Protein AF-A0A9R0XBB7-F1 (afdb_monomer)

Radius of gyration: 18.55 Å; Cα contacts (8 Å, |Δi|>4): 217; chains: 1; bounding box: 58×41×48 Å

Structure (mmCIF, N/CA/C/O backbone):
data_AF-A0A9R0XBB7-F1
#
_entry.id   AF-A0A9R0XBB7-F1
#
loop_
_atom_site.group_PDB
_atom_site.id
_atom_site.type_symbol
_atom_site.label_atom_id
_atom_site.label_alt_id
_atom_site.label_comp_id
_atom_site.label_asym_id
_atom_site.label_entity_id
_atom_site.label_seq_id
_atom_site.pdbx_PDB_ins_code
_atom_site.Cartn_x
_atom_site.Cartn_y
_atom_site.Cartn_z
_atom_site.occupancy
_atom_site.B_iso_or_equiv
_atom_site.auth_seq_id
_atom_site.auth_comp_id
_atom_site.auth_asym_id
_atom_site.auth_atom_id
_atom_site.pdbx_PDB_model_num
ATOM 1 N N . MET A 1 1 ? -37.832 -25.589 7.135 1.00 36.25 1 MET A N 1
ATOM 2 C CA . MET A 1 1 ? -37.153 -25.115 8.359 1.00 36.25 1 MET A CA 1
ATOM 3 C C . MET A 1 1 ? -36.245 -23.957 7.992 1.00 36.25 1 MET A C 1
ATOM 5 O O . MET A 1 1 ? -35.164 -24.185 7.470 1.00 36.25 1 MET A O 1
ATOM 9 N N . ALA A 1 2 ? -36.730 -22.729 8.175 1.00 33.34 2 ALA A N 1
ATOM 10 C CA . ALA A 1 2 ? -35.969 -21.520 7.895 1.00 33.34 2 ALA A CA 1
ATOM 11 C C . ALA A 1 2 ? -34.871 -21.347 8.952 1.00 33.34 2 ALA A C 1
ATOM 13 O O . ALA A 1 2 ? -35.165 -21.190 10.136 1.00 33.34 2 ALA A O 1
ATOM 14 N N . THR A 1 3 ? -33.614 -21.400 8.527 1.00 36.06 3 THR A N 1
ATOM 15 C CA . THR A 1 3 ? -32.476 -21.019 9.359 1.00 36.06 3 THR A CA 1
ATOM 16 C C . THR A 1 3 ? -32.452 -19.499 9.437 1.00 36.06 3 THR A C 1
ATOM 18 O O . THR A 1 3 ? -32.222 -18.810 8.445 1.00 36.06 3 THR A O 1
ATOM 21 N N . VAL A 1 4 ? -32.742 -18.975 10.624 1.00 38.34 4 VAL A N 1
ATOM 22 C CA . VAL A 1 4 ? -32.572 -17.562 10.954 1.00 38.34 4 VAL A CA 1
ATOM 23 C C . VAL A 1 4 ? -31.084 -17.245 10.834 1.00 38.34 4 VAL A C 1
ATOM 25 O O . VAL A 1 4 ? -30.270 -17.795 11.575 1.00 38.34 4 VAL A O 1
ATOM 28 N N . ALA A 1 5 ? -30.725 -16.385 9.881 1.00 37.91 5 ALA A N 1
ATOM 29 C CA . ALA A 1 5 ? -29.394 -15.808 9.824 1.00 37.91 5 ALA A CA 1
ATOM 30 C C . ALA A 1 5 ? -29.175 -15.025 11.122 1.00 37.91 5 ALA A C 1
ATOM 32 O O . ALA A 1 5 ? -29.872 -14.045 11.394 1.00 37.91 5 ALA A O 1
ATOM 33 N N . ALA A 1 6 ? -28.235 -15.493 11.941 1.00 39.34 6 ALA A N 1
ATOM 34 C CA . ALA A 1 6 ? -27.752 -14.741 13.081 1.00 39.34 6 ALA A CA 1
ATOM 35 C C . ALA A 1 6 ? -27.312 -13.360 12.583 1.00 39.34 6 ALA A C 1
ATOM 37 O O . ALA A 1 6 ? -26.570 -13.262 11.603 1.00 39.34 6 ALA A O 1
ATOM 38 N N . ALA A 1 7 ? -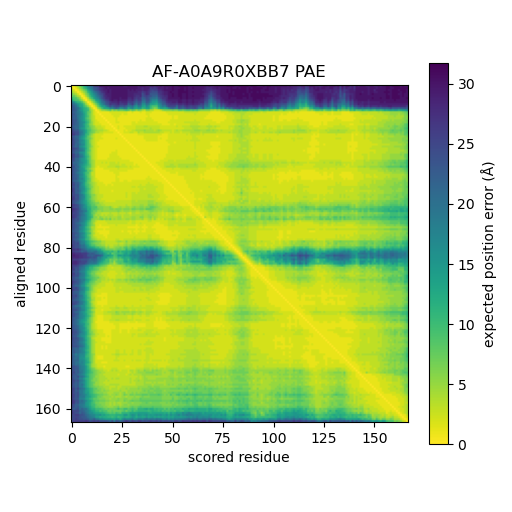27.797 -12.304 13.235 1.00 40.84 7 ALA A N 1
ATOM 39 C CA . ALA A 1 7 ? -27.331 -10.947 13.013 1.00 40.84 7 ALA A CA 1
ATOM 40 C C . ALA A 1 7 ? -25.813 -10.923 13.237 1.00 40.84 7 ALA A C 1
ATOM 42 O O . ALA A 1 7 ? -25.344 -10.923 14.376 1.00 40.84 7 ALA A O 1
ATOM 43 N N . GLY A 1 8 ? -25.050 -10.982 12.143 1.00 36.78 8 GLY A N 1
A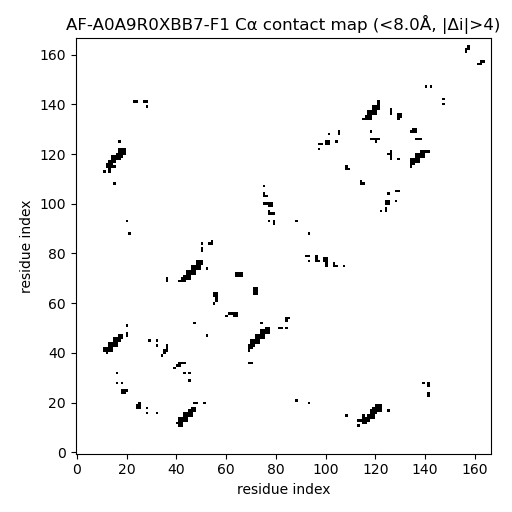TOM 44 C CA . GLY A 1 8 ? -23.604 -10.886 12.188 1.00 36.78 8 GLY A CA 1
ATOM 45 C C . GLY A 1 8 ? -23.253 -9.571 12.861 1.00 36.78 8 GLY A C 1
ATOM 46 O O . GLY A 1 8 ? -23.709 -8.506 12.437 1.00 36.78 8 GLY A O 1
ATOM 47 N N . SER A 1 9 ? -22.457 -9.640 13.925 1.00 44.50 9 SER A N 1
ATOM 48 C CA . SER A 1 9 ? -21.675 -8.492 14.362 1.00 44.50 9 SER A CA 1
ATOM 49 C C . SER A 1 9 ? -21.076 -7.845 13.113 1.00 44.50 9 SER A C 1
ATOM 51 O O . SER A 1 9 ? -20.648 -8.556 12.207 1.00 44.50 9 SER A O 1
ATOM 53 N N . VAL A 1 10 ? -21.104 -6.513 13.002 1.00 51.75 10 VAL A N 1
ATOM 54 C CA . VAL A 1 10 ? -20.451 -5.825 11.881 1.00 51.75 10 VAL A CA 1
ATOM 55 C C . VAL A 1 10 ? -18.984 -6.252 11.903 1.00 51.75 10 VAL A C 1
ATOM 57 O O . VAL A 1 10 ? -18.200 -5.722 12.695 1.00 51.75 10 VAL A O 1
ATOM 60 N N . GLU A 1 11 ? -18.620 -7.251 11.096 1.00 58.62 11 GLU A N 1
ATOM 61 C CA . GLU A 1 11 ? -17.237 -7.651 10.906 1.00 58.62 11 GLU A CA 1
ATOM 62 C C . GLU A 1 11 ? -16.522 -6.384 10.466 1.00 58.62 11 GLU A C 1
ATOM 64 O O . GLU A 1 11 ? -16.857 -5.769 9.448 1.00 58.62 11 GLU A O 1
ATOM 69 N N . LYS A 1 12 ? -15.615 -5.904 11.318 1.00 66.81 12 LYS A N 1
ATOM 70 C CA . LYS A 1 12 ? -14.937 -4.630 11.108 1.00 66.81 12 LYS A CA 1
ATOM 71 C C . LYS A 1 12 ? -14.061 -4.769 9.868 1.00 66.81 12 LYS A C 1
ATOM 73 O O . LYS A 1 12 ? -12.924 -5.215 9.975 1.00 66.81 12 LYS A O 1
ATOM 78 N N . ARG A 1 13 ? -14.605 -4.365 8.715 1.00 92.06 13 ARG A N 1
ATOM 79 C CA . ARG A 1 13 ? -13.931 -4.300 7.413 1.00 92.06 13 ARG A CA 1
ATOM 80 C C . ARG A 1 13 ? -12.563 -3.662 7.604 1.00 92.06 13 ARG A C 1
ATOM 82 O O . ARG A 1 13 ? -12.482 -2.522 8.057 1.00 92.06 13 ARG A O 1
ATOM 89 N N . HIS A 1 14 ? -11.503 -4.397 7.312 1.00 97.44 14 HIS A N 1
ATOM 90 C CA . HIS A 1 14 ? -10.132 -3.973 7.537 1.00 97.44 14 HIS A CA 1
ATOM 91 C C . HIS A 1 14 ? -9.349 -4.054 6.229 1.00 97.44 14 HIS A C 1
ATOM 93 O O . HIS A 1 14 ? -8.943 -5.129 5.794 1.00 97.44 14 HIS A O 1
ATOM 99 N N . ALA A 1 15 ? -9.148 -2.897 5.607 1.00 98.31 15 ALA A N 1
ATOM 100 C CA . ALA A 1 15 ? -8.375 -2.775 4.385 1.00 98.31 15 ALA A CA 1
ATOM 101 C C . ALA A 1 15 ? -6.893 -2.563 4.709 1.00 98.31 15 ALA A C 1
ATOM 103 O O . ALA A 1 15 ? -6.532 -1.672 5.487 1.00 98.31 15 ALA A O 1
ATOM 104 N N . VAL A 1 16 ? -6.034 -3.353 4.075 1.00 98.62 16 VAL A N 1
ATOM 105 C CA . VAL A 1 16 ? -4.590 -3.117 4.067 1.00 98.62 16 VAL A CA 1
ATOM 106 C C . VAL A 1 16 ? -4.229 -2.420 2.766 1.00 98.62 16 VAL A C 1
ATOM 108 O O . VAL A 1 16 ? -4.519 -2.925 1.686 1.00 98.62 16 VAL A O 1
ATOM 111 N N . PHE A 1 17 ? -3.599 -1.256 2.871 1.00 98.69 17 PHE A N 1
ATOM 112 C CA . PHE A 1 17 ? -3.060 -0.529 1.730 1.00 98.69 17 PHE A CA 1
ATOM 113 C C . PHE A 1 17 ? -1.558 -0.737 1.665 1.00 98.69 17 PHE A C 1
ATOM 115 O O . PHE A 1 17 ? -0.868 -0.481 2.649 1.00 98.69 17 PHE A O 1
ATOM 122 N N . PHE A 1 18 ? -1.059 -1.136 0.502 1.00 98.06 18 PHE A N 1
ATOM 123 C CA . PHE A 1 18 ? 0.373 -1.198 0.233 1.00 98.06 18 PHE A CA 1
ATOM 124 C C . PHE A 1 18 ? 0.632 -0.651 -1.171 1.00 98.06 18 PHE A C 1
ATOM 126 O O . PHE A 1 18 ? 0.652 -1.415 -2.135 1.00 98.06 18 PHE A O 1
ATOM 133 N N . PRO A 1 19 ? 0.777 0.671 -1.325 1.00 96.88 19 PRO A N 1
ATOM 134 C CA . PRO A 1 19 ? 1.120 1.255 -2.612 1.00 96.88 19 PRO A CA 1
ATOM 135 C C . PRO A 1 19 ? 2.600 1.043 -2.949 1.00 96.88 19 PRO A C 1
ATOM 137 O O . PRO A 1 19 ? 3.443 0.906 -2.056 1.00 96.88 19 PRO A O 1
ATOM 140 N N . PHE A 1 20 ? 2.925 1.125 -4.234 1.00 95.06 20 PHE A N 1
ATOM 141 C CA . PHE A 1 20 ? 4.288 1.221 -4.724 1.00 95.06 20 PHE A CA 1
ATOM 142 C C . PHE A 1 20 ? 4.997 2.393 -4.020 1.00 95.06 20 PHE A C 1
ATOM 144 O O . PHE A 1 20 ? 4.402 3.464 -3.842 1.00 95.06 20 PHE A O 1
ATOM 151 N N . PRO A 1 21 ? 6.257 2.232 -3.584 1.00 92.00 21 PRO A N 1
ATOM 152 C CA . PRO A 1 21 ? 6.900 3.174 -2.671 1.00 92.00 21 PRO A CA 1
ATOM 153 C C . PRO A 1 21 ? 7.241 4.551 -3.259 1.00 92.00 21 PRO A C 1
ATOM 155 O O . PRO A 1 21 ? 7.815 5.364 -2.544 1.00 92.00 21 PRO A O 1
ATOM 158 N N . ALA A 1 22 ? 6.837 4.879 -4.486 1.00 91.00 22 ALA A N 1
ATOM 159 C CA . ALA A 1 22 ? 7.014 6.215 -5.049 1.00 91.00 22 ALA A CA 1
ATOM 160 C C . ALA A 1 22 ? 5.875 7.178 -4.658 1.00 91.00 22 ALA A C 1
ATOM 162 O O . ALA A 1 22 ? 4.699 6.818 -4.581 1.00 91.00 22 ALA A O 1
ATOM 163 N N . GLN A 1 23 ? 6.199 8.463 -4.466 1.00 88.00 23 GLN A N 1
ATOM 164 C CA . GLN A 1 23 ? 5.242 9.480 -3.987 1.00 88.00 23 GLN A CA 1
ATOM 165 C C . GLN A 1 23 ? 3.991 9.643 -4.867 1.00 88.00 23 GLN A C 1
ATOM 167 O O . GLN A 1 23 ? 2.924 9.965 -4.336 1.00 88.00 23 GLN A O 1
ATOM 172 N N . GLY A 1 24 ? 4.116 9.412 -6.180 1.00 90.50 24 GLY A N 1
ATOM 173 C CA . GLY A 1 24 ? 2.992 9.429 -7.123 1.00 90.50 24 GLY A CA 1
ATOM 174 C C . GLY A 1 24 ? 1.939 8.353 -6.842 1.00 90.50 24 GLY A C 1
ATOM 175 O O . GLY A 1 24 ? 0.772 8.557 -7.147 1.00 90.50 24 GLY A O 1
ATOM 176 N N . HIS A 1 25 ? 2.327 7.264 -6.179 1.00 94.56 25 HIS A N 1
ATOM 177 C CA . HIS A 1 25 ? 1.453 6.148 -5.820 1.00 94.56 25 HIS A CA 1
ATOM 178 C C . HIS A 1 25 ? 0.953 6.269 -4.374 1.00 94.56 25 HIS A C 1
ATOM 180 O O . HIS A 1 25 ? -0.237 6.125 -4.087 1.00 94.56 25 HIS A O 1
ATOM 186 N N . VAL A 1 26 ? 1.853 6.640 -3.455 1.00 95.19 26 VAL A N 1
ATOM 187 C CA . VAL A 1 26 ? 1.551 6.760 -2.020 1.00 95.19 26 VAL A CA 1
ATOM 188 C C . VAL A 1 26 ? 0.461 7.798 -1.737 1.00 95.19 26 VAL A C 1
ATOM 190 O O . VAL A 1 26 ? -0.447 7.536 -0.946 1.00 95.19 26 VAL A O 1
ATOM 193 N N . LYS A 1 27 ? 0.531 8.988 -2.350 1.00 95.25 27 LYS A N 1
ATOM 194 C CA . LYS A 1 27 ? -0.409 10.081 -2.042 1.00 95.25 27 LYS A CA 1
ATOM 195 C C . LYS A 1 27 ? -1.853 9.759 -2.460 1.00 95.25 27 LYS A C 1
ATOM 197 O O . LYS A 1 27 ? -2.722 9.878 -1.591 1.00 95.25 27 LYS A O 1
ATOM 202 N N . PRO A 1 28 ? -2.139 9.330 -3.707 1.00 97.00 28 PRO A N 1
ATOM 203 C CA . PRO A 1 28 ? -3.496 8.951 -4.098 1.00 97.00 28 PRO A CA 1
ATOM 204 C C . PRO A 1 28 ? -4.031 7.766 -3.288 1.00 97.00 28 PRO A C 1
ATOM 206 O O . PRO A 1 28 ? -5.177 7.799 -2.840 1.00 97.00 28 PRO A O 1
ATOM 209 N N . ALA A 1 29 ? -3.193 6.758 -3.009 1.00 98.00 29 ALA A N 1
ATOM 210 C CA . ALA A 1 29 ? -3.601 5.610 -2.201 1.00 98.00 29 ALA A CA 1
ATOM 211 C C . ALA A 1 29 ? -4.002 6.041 -0.783 1.00 98.00 29 ALA A C 1
ATOM 213 O O . ALA A 1 29 ? -5.009 5.579 -0.249 1.00 98.00 29 ALA A O 1
ATOM 214 N N . LEU A 1 30 ? -3.260 6.979 -0.183 1.00 97.56 30 LEU A N 1
ATOM 215 C CA . LEU A 1 30 ? -3.589 7.527 1.133 1.00 97.56 30 LEU A CA 1
ATOM 216 C C . LEU A 1 30 ? -4.901 8.325 1.118 1.00 97.56 30 LEU A C 1
ATOM 218 O O . LEU A 1 30 ? -5.654 8.282 2.091 1.00 97.56 30 LEU A O 1
ATOM 222 N N . GLN A 1 31 ? -5.195 9.049 0.036 1.00 97.69 31 GLN A N 1
ATOM 223 C CA . GLN A 1 31 ? -6.477 9.741 -0.120 1.00 97.69 31 GLN A CA 1
ATOM 224 C C . GLN A 1 31 ? -7.639 8.746 -0.200 1.00 97.69 31 GLN A C 1
ATOM 226 O O . GLN A 1 31 ? -8.613 8.904 0.537 1.00 97.69 31 GLN A O 1
ATOM 231 N N . LEU A 1 32 ? -7.509 7.688 -1.006 1.00 98.25 32 LEU A N 1
ATOM 232 C CA . LEU A 1 32 ? -8.510 6.623 -1.087 1.00 98.25 32 LEU A CA 1
ATOM 233 C C . LEU A 1 32 ? -8.709 5.934 0.271 1.00 98.25 32 LEU A C 1
ATOM 235 O O . LEU A 1 32 ? -9.840 5.781 0.727 1.00 98.25 32 LEU A O 1
ATOM 239 N N . ALA A 1 33 ? -7.621 5.591 0.961 1.00 98.31 33 ALA A N 1
ATOM 240 C CA . ALA A 1 33 ? -7.663 4.992 2.290 1.00 98.31 33 ALA A CA 1
ATOM 241 C C . ALA A 1 33 ? -8.431 5.861 3.299 1.00 98.31 33 ALA A C 1
ATOM 243 O O . ALA A 1 33 ? -9.269 5.362 4.054 1.00 98.31 33 ALA A O 1
ATOM 244 N N . LYS A 1 34 ? -8.192 7.179 3.287 1.00 97.94 34 LYS A N 1
ATOM 245 C CA . LYS A 1 34 ? -8.919 8.136 4.133 1.00 97.94 34 LYS A CA 1
ATOM 246 C C . LYS A 1 34 ? -10.408 8.197 3.794 1.00 97.94 34 LYS A C 1
ATOM 248 O O . LYS A 1 34 ? -11.219 8.277 4.714 1.00 97.94 34 LYS A O 1
ATOM 253 N N . LEU A 1 35 ? -10.772 8.141 2.511 1.00 98.06 35 LEU A N 1
ATOM 254 C CA . LEU A 1 35 ? -12.171 8.105 2.075 1.00 98.06 35 LEU A CA 1
ATOM 255 C C . LEU A 1 35 ? -12.868 6.817 2.524 1.00 98.06 35 LEU A C 1
ATOM 257 O O . LEU A 1 35 ? -13.945 6.891 3.109 1.00 98.06 35 LEU A O 1
ATOM 261 N N . LEU A 1 36 ? -12.246 5.648 2.344 1.00 97.19 36 LEU A N 1
ATOM 262 C CA . LEU A 1 36 ? -12.812 4.376 2.811 1.00 97.19 36 LEU A CA 1
ATOM 263 C C . LEU A 1 36 ? -13.008 4.358 4.329 1.00 97.19 36 LEU A C 1
ATOM 265 O O . LEU A 1 36 ? -14.042 3.902 4.818 1.00 97.19 36 LEU A O 1
ATOM 269 N N . HIS A 1 37 ? -12.043 4.893 5.074 1.00 97.44 37 HIS A N 1
ATOM 270 C CA . HIS A 1 37 ? -12.155 5.009 6.521 1.00 97.44 37 HIS A CA 1
ATOM 271 C C . HIS A 1 37 ? -13.306 5.938 6.931 1.00 97.44 37 HIS A C 1
ATOM 273 O O . HIS A 1 37 ? -14.195 5.530 7.677 1.00 97.44 37 HIS A O 1
ATOM 279 N N . ARG A 1 38 ? -13.323 7.171 6.409 1.00 96.75 38 ARG A N 1
ATOM 280 C CA . ARG A 1 38 ? -14.270 8.216 6.825 1.00 96.75 38 ARG A CA 1
ATOM 281 C C . ARG A 1 38 ? -15.694 7.980 6.322 1.00 96.75 38 ARG A C 1
ATOM 283 O O . ARG A 1 38 ? -16.639 8.239 7.057 1.00 96.75 38 ARG A O 1
ATOM 290 N N . CYS A 1 39 ? -15.853 7.544 5.076 1.00 96.81 39 CYS A N 1
ATOM 291 C CA . CYS A 1 39 ? -17.155 7.456 4.409 1.00 96.81 39 CYS A CA 1
ATOM 292 C C . CYS A 1 39 ? -17.766 6.052 4.470 1.00 96.81 39 CYS A C 1
ATOM 294 O O . CYS A 1 39 ? -18.980 5.920 4.348 1.00 96.81 39 CYS A O 1
ATOM 296 N N . HIS A 1 40 ? -16.951 5.009 4.663 1.00 94.56 40 HIS A N 1
ATOM 297 C CA . HIS A 1 40 ? -17.408 3.615 4.607 1.00 94.56 40 HIS A CA 1
ATOM 298 C C . HIS A 1 40 ? -17.049 2.787 5.850 1.00 94.56 40 HIS A C 1
ATOM 300 O O . HIS A 1 40 ? -17.301 1.581 5.871 1.00 94.56 40 HIS A O 1
ATOM 306 N N . GLY A 1 41 ? -16.477 3.410 6.888 1.00 94.00 41 GLY A N 1
ATOM 307 C CA . GLY A 1 41 ? -16.223 2.771 8.181 1.00 94.00 41 GLY A CA 1
ATOM 308 C C . GLY A 1 41 ? -15.136 1.694 8.159 1.00 94.00 41 GLY A C 1
ATOM 309 O O . GLY A 1 41 ? -15.086 0.861 9.066 1.00 94.00 41 GLY A O 1
ATOM 310 N N . PHE A 1 42 ? -14.269 1.683 7.141 1.00 96.56 42 PHE A N 1
ATOM 311 C CA . PHE A 1 42 ? -13.156 0.738 7.094 1.00 96.56 42 PHE A CA 1
ATOM 312 C C . PHE A 1 42 ? -12.146 1.037 8.199 1.00 96.56 42 PHE A C 1
ATOM 314 O O . PHE A 1 42 ? -11.727 2.178 8.404 1.00 96.56 42 PHE A O 1
ATOM 321 N N . ARG A 1 43 ? -11.668 -0.014 8.860 1.00 97.69 43 ARG A N 1
ATOM 322 C CA . ARG A 1 43 ? -10.353 0.022 9.486 1.00 97.69 43 ARG A CA 1
ATOM 323 C C . ARG A 1 43 ? -9.300 -0.004 8.389 1.00 97.69 43 ARG A C 1
ATOM 325 O O . ARG A 1 43 ? -9.461 -0.705 7.394 1.00 97.69 43 ARG A O 1
ATOM 332 N N . VAL A 1 44 ? -8.217 0.727 8.583 1.00 98.38 44 VAL A N 1
ATOM 333 C CA . VAL A 1 44 ? -7.131 0.830 7.616 1.00 98.38 44 VAL A CA 1
ATOM 334 C C . VAL A 1 44 ? -5.807 0.542 8.302 1.00 98.38 44 VAL A C 1
ATOM 336 O O . VAL A 1 44 ? -5.487 1.147 9.327 1.00 98.38 44 VAL A O 1
ATOM 339 N N . THR A 1 45 ? -5.020 -0.344 7.698 1.00 98.56 45 THR A N 1
ATOM 340 C CA . THR A 1 45 ? -3.570 -0.393 7.901 1.00 98.56 45 THR A CA 1
ATOM 341 C C . THR A 1 45 ? -2.909 0.109 6.624 1.00 98.56 45 THR A C 1
ATOM 343 O O . THR A 1 45 ? -2.993 -0.544 5.588 1.00 98.56 45 THR A O 1
ATOM 346 N N . PHE A 1 46 ? -2.278 1.279 6.685 1.00 98.56 46 PHE A N 1
ATOM 347 C CA . PHE A 1 46 ? -1.544 1.853 5.564 1.00 98.56 46 PHE A CA 1
ATOM 348 C C . PHE A 1 46 ? -0.056 1.526 5.704 1.00 98.56 46 PHE A C 1
ATOM 350 O O . PHE A 1 46 ? 0.611 2.007 6.623 1.00 98.56 46 PHE A O 1
ATOM 357 N N . VAL A 1 47 ? 0.451 0.672 4.822 1.00 98.38 47 VAL A N 1
ATOM 358 C CA . VAL A 1 47 ? 1.819 0.158 4.864 1.00 98.38 47 VAL A CA 1
ATOM 359 C C . VAL A 1 47 ? 2.724 1.046 4.014 1.00 98.38 47 VAL A C 1
ATOM 361 O O . VAL A 1 47 ? 2.448 1.321 2.848 1.00 98.38 47 VAL A O 1
ATOM 364 N N . HIS A 1 48 ? 3.813 1.505 4.617 1.00 96.62 48 HIS A N 1
ATOM 365 C CA . HIS A 1 48 ? 4.928 2.159 3.943 1.00 96.62 48 HIS A CA 1
ATOM 366 C C . HIS A 1 48 ? 6.128 1.210 3.859 1.00 96.62 48 HIS A C 1
ATOM 368 O O . HIS A 1 48 ? 6.192 0.202 4.557 1.00 96.62 48 HIS A O 1
ATOM 374 N N . THR A 1 49 ? 7.139 1.572 3.075 1.00 94.50 49 THR A N 1
ATOM 375 C CA . THR A 1 49 ? 8.482 1.030 3.303 1.00 94.50 49 THR A CA 1
ATOM 376 C C . THR A 1 49 ? 9.142 1.751 4.477 1.00 94.50 49 THR A C 1
ATOM 378 O O . THR A 1 49 ? 8.785 2.890 4.806 1.00 94.50 49 THR A O 1
ATOM 381 N N . GLU A 1 50 ? 10.125 1.124 5.116 1.00 93.25 50 GLU A N 1
ATOM 382 C CA . GLU A 1 50 ? 10.912 1.757 6.179 1.00 93.25 50 GLU A CA 1
ATOM 383 C C . GLU A 1 50 ? 11.612 3.035 5.705 1.00 93.25 50 GLU A C 1
ATOM 385 O O . GLU A 1 50 ? 11.637 4.028 6.438 1.00 93.25 50 GLU A O 1
ATOM 390 N N . HIS A 1 51 ? 12.107 3.062 4.462 1.00 90.69 51 HIS A N 1
ATOM 391 C CA . HIS A 1 51 ? 12.635 4.279 3.847 1.00 90.69 51 HIS A CA 1
ATOM 392 C C . HIS A 1 51 ? 11.593 5.412 3.853 1.00 90.69 51 HIS A C 1
ATOM 394 O O . HIS A 1 51 ? 11.850 6.497 4.386 1.00 90.69 51 HIS A O 1
ATOM 400 N N . ASN A 1 52 ? 10.382 5.146 3.355 1.00 91.88 52 ASN A N 1
ATOM 401 C CA . ASN A 1 52 ? 9.304 6.136 3.326 1.00 91.88 52 ASN A CA 1
ATOM 402 C C . ASN A 1 52 ? 8.853 6.567 4.725 1.00 91.88 52 ASN A C 1
ATOM 404 O O . ASN A 1 52 ? 8.599 7.753 4.949 1.00 91.88 52 ASN A O 1
ATOM 408 N N . ARG A 1 53 ? 8.801 5.634 5.683 1.00 93.31 53 ARG A N 1
ATOM 409 C CA . ARG A 1 53 ? 8.518 5.937 7.091 1.00 93.31 53 ARG A CA 1
ATOM 410 C C . ARG A 1 53 ? 9.547 6.912 7.665 1.00 93.31 53 ARG A C 1
ATOM 412 O O . ARG A 1 53 ? 9.147 7.931 8.225 1.00 93.31 53 ARG A O 1
ATOM 419 N N . ARG A 1 54 ? 10.849 6.646 7.498 1.00 91.56 54 ARG A N 1
ATOM 420 C CA . ARG A 1 54 ? 11.930 7.531 7.980 1.00 91.56 54 ARG A CA 1
ATOM 421 C C . ARG A 1 54 ? 11.822 8.930 7.377 1.00 91.56 54 ARG A C 1
ATOM 423 O O . ARG A 1 54 ? 11.871 9.920 8.104 1.00 91.56 54 ARG A O 1
ATOM 430 N N . ARG A 1 55 ? 11.589 9.015 6.066 1.00 90.44 55 ARG A N 1
ATOM 431 C CA . ARG A 1 55 ? 11.431 10.289 5.353 1.00 90.44 55 ARG A CA 1
ATOM 432 C C . ARG A 1 55 ? 10.216 11.093 5.834 1.00 90.44 55 ARG A C 1
ATOM 434 O O . ARG A 1 55 ? 10.298 12.313 5.992 1.00 90.44 55 ARG A O 1
ATOM 441 N N . LEU A 1 56 ? 9.092 10.428 6.107 1.00 91.44 56 LEU A N 1
ATOM 442 C CA . LEU A 1 56 ? 7.892 11.073 6.651 1.00 91.44 56 LEU A CA 1
ATOM 443 C C . LEU A 1 56 ? 8.119 11.603 8.069 1.00 91.44 56 LEU A C 1
ATOM 445 O O . LEU A 1 56 ? 7.804 12.761 8.329 1.00 91.44 56 LEU A O 1
ATOM 449 N N . LEU A 1 57 ? 8.711 10.799 8.956 1.00 93.00 57 LEU A N 1
ATOM 450 C CA . LEU A 1 57 ? 9.001 11.214 10.332 1.00 93.00 57 LEU A CA 1
ATOM 451 C C . LEU A 1 57 ? 9.997 12.379 10.384 1.00 93.00 57 LEU A C 1
ATOM 453 O O . LEU A 1 57 ? 9.827 13.296 11.181 1.00 93.00 57 LEU A O 1
ATOM 457 N N . ARG A 1 58 ? 10.999 12.396 9.496 1.00 90.69 58 ARG A N 1
ATOM 458 C CA . ARG A 1 58 ? 11.953 13.509 9.402 1.00 90.69 58 ARG A CA 1
ATOM 459 C C . ARG A 1 58 ? 11.300 14.799 8.904 1.00 90.69 58 ARG A C 1
ATOM 461 O O . ARG A 1 58 ? 11.558 15.862 9.451 1.00 90.69 58 ARG A O 1
ATOM 468 N N . SER A 1 59 ? 10.460 14.711 7.872 1.00 90.81 59 SER A N 1
ATOM 469 C CA . SER A 1 59 ? 9.854 15.893 7.238 1.00 90.81 59 SER A CA 1
ATOM 470 C C . SER A 1 59 ? 8.651 16.468 7.991 1.00 90.81 59 SER A C 1
ATOM 472 O O . SER A 1 59 ? 8.357 17.651 7.847 1.00 90.81 59 SER A O 1
ATOM 474 N N . ARG A 1 60 ? 7.927 15.644 8.759 1.00 91.31 60 ARG A N 1
ATOM 475 C CA . ARG A 1 60 ? 6.664 16.025 9.421 1.00 91.31 60 ARG A CA 1
ATOM 476 C C . ARG A 1 60 ? 6.675 15.838 10.939 1.00 91.31 60 ARG A C 1
ATOM 478 O O . ARG A 1 60 ? 5.674 16.128 11.586 1.00 91.31 60 ARG A O 1
ATOM 485 N N . GLY A 1 61 ? 7.790 15.375 11.495 1.00 92.88 61 GLY A N 1
ATOM 486 C CA . GLY A 1 61 ? 7.972 15.133 12.921 1.00 92.88 61 GLY A CA 1
ATOM 487 C C . GLY A 1 61 ? 7.506 13.745 13.388 1.00 92.88 61 GLY A C 1
ATOM 488 O O . GLY A 1 61 ? 6.897 12.990 12.622 1.00 92.88 61 GLY A O 1
ATOM 489 N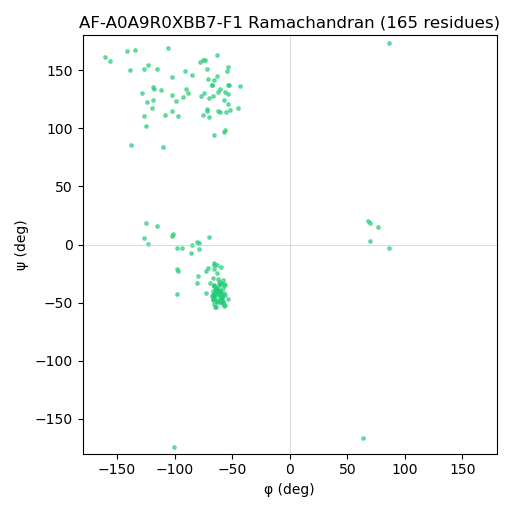 N . PRO A 1 62 ? 7.772 13.399 14.664 1.00 89.81 62 PRO A N 1
ATOM 490 C CA . PRO A 1 62 ? 7.490 12.075 15.225 1.00 89.81 62 PRO A CA 1
ATOM 491 C C . PRO A 1 62 ? 6.022 11.648 15.113 1.00 89.81 62 PRO A C 1
ATOM 493 O O . PRO A 1 62 ? 5.751 10.476 14.874 1.00 89.81 62 PRO A O 1
ATOM 496 N N . GLY A 1 63 ? 5.091 12.604 15.205 1.00 90.31 63 GLY A N 1
ATOM 497 C CA . GLY A 1 63 ? 3.654 12.330 15.162 1.00 90.31 63 GLY A CA 1
ATOM 498 C C . GLY A 1 63 ? 3.058 12.135 13.765 1.00 90.31 63 GLY A C 1
ATOM 499 O O . GLY A 1 63 ? 1.855 11.926 13.609 1.00 90.31 63 GLY A O 1
ATOM 500 N N . ALA A 1 64 ? 3.877 12.188 12.708 1.00 89.44 64 ALA A N 1
ATOM 501 C CA . ALA A 1 64 ? 3.404 12.091 11.325 1.00 89.44 64 ALA A CA 1
ATOM 502 C C . ALA A 1 64 ? 2.669 10.776 11.003 1.00 89.44 64 ALA A C 1
ATOM 504 O O . ALA A 1 64 ? 1.945 10.709 10.007 1.00 89.44 64 ALA A O 1
ATOM 505 N N . LEU A 1 65 ? 2.879 9.741 11.823 1.00 92.94 65 LEU A N 1
ATOM 506 C CA . LEU A 1 65 ? 2.349 8.389 11.646 1.00 92.94 65 LEU A CA 1
ATOM 507 C C . LEU A 1 65 ? 1.557 7.889 12.866 1.00 92.94 65 LEU A C 1
ATOM 509 O O . LEU A 1 65 ? 1.329 6.684 12.970 1.00 92.94 65 LEU A O 1
ATOM 513 N N . ASP A 1 66 ? 1.101 8.786 13.747 1.00 90.88 66 ASP A N 1
ATOM 514 C CA . ASP A 1 66 ? 0.350 8.425 14.965 1.00 90.88 66 ASP A CA 1
ATOM 515 C C . ASP A 1 66 ? -1.028 7.807 14.663 1.00 90.88 66 ASP A C 1
ATOM 517 O O . ASP A 1 66 ? -1.613 7.121 15.501 1.00 90.88 66 ASP A O 1
ATOM 521 N N . GLY A 1 67 ? -1.526 7.968 13.432 1.00 92.06 67 GLY A N 1
ATOM 522 C CA . GLY A 1 67 ? -2.814 7.420 13.012 1.00 92.06 67 GLY A CA 1
ATOM 523 C C . GLY A 1 67 ? -3.993 8.022 13.786 1.00 92.06 67 GLY A C 1
ATOM 524 O O . GLY A 1 67 ? -3.879 9.053 14.440 1.00 92.06 67 GLY A O 1
ATOM 525 N N . VAL A 1 68 ? -5.159 7.390 13.673 1.00 94.88 68 VAL A N 1
ATOM 526 C CA . VAL A 1 68 ? -6.369 7.681 14.463 1.00 94.88 68 VAL A CA 1
ATOM 527 C C . VAL A 1 68 ? -7.074 6.357 14.795 1.00 94.88 68 VAL A C 1
ATOM 529 O O . VAL A 1 68 ? -6.735 5.328 14.204 1.00 94.88 68 VAL A O 1
ATOM 532 N N . PRO A 1 69 ? -8.052 6.301 15.717 1.00 95.38 69 PRO A N 1
ATOM 533 C CA . PRO A 1 69 ? -8.764 5.058 16.006 1.00 95.38 69 PRO A CA 1
ATOM 534 C C . PRO A 1 69 ? -9.317 4.381 14.742 1.00 95.38 69 PRO A C 1
ATOM 536 O O . PRO A 1 69 ? -10.183 4.906 14.050 1.00 95.38 69 PRO A O 1
ATOM 539 N N . GLY A 1 70 ? -8.804 3.187 14.435 1.00 95.38 70 GLY A N 1
ATOM 540 C CA . GLY A 1 70 ? -9.174 2.443 13.228 1.00 95.38 70 GLY A CA 1
ATOM 541 C C . GLY A 1 70 ? -8.375 2.795 11.969 1.00 95.38 70 GLY A C 1
ATOM 542 O O . GLY A 1 70 ? -8.556 2.112 10.973 1.00 95.38 70 GLY A O 1
ATOM 543 N N . PHE A 1 71 ? -7.460 3.760 12.003 1.00 97.56 71 PHE A N 1
ATOM 544 C CA . PHE A 1 71 ? -6.527 4.064 10.918 1.00 97.56 71 PHE A CA 1
ATOM 545 C C . PHE A 1 71 ? -5.099 4.062 11.463 1.00 97.56 71 PHE A C 1
ATOM 547 O O . PHE A 1 71 ? -4.709 4.964 12.201 1.00 97.56 71 PHE A O 1
ATOM 554 N N . ARG A 1 72 ? -4.290 3.076 11.083 1.00 97.19 72 ARG A N 1
ATOM 555 C CA . ARG A 1 72 ? -2.897 2.965 11.533 1.00 97.19 72 ARG A CA 1
ATOM 556 C C . ARG A 1 72 ? -1.928 2.913 10.366 1.00 97.19 72 ARG A C 1
ATOM 558 O O . ARG A 1 72 ? -2.275 2.450 9.281 1.00 97.19 72 ARG A O 1
ATOM 565 N N . PHE A 1 73 ? -0.703 3.343 10.628 1.00 98.00 73 PHE A N 1
ATOM 566 C CA . PHE A 1 73 ? 0.415 3.196 9.709 1.00 98.00 73 PHE A CA 1
ATOM 567 C C . PHE A 1 73 ? 1.315 2.052 10.160 1.00 98.00 73 PHE A C 1
ATOM 569 O O . PHE A 1 73 ? 1.530 1.857 11.356 1.00 98.00 73 PHE A O 1
ATOM 576 N N . ALA A 1 74 ? 1.863 1.320 9.202 1.00 97.62 74 ALA A N 1
ATOM 577 C CA . ALA A 1 74 ? 2.875 0.302 9.442 1.00 97.62 74 ALA A CA 1
ATOM 578 C C . ALA A 1 74 ? 4.007 0.446 8.421 1.00 97.62 74 ALA A C 1
ATOM 580 O O . ALA A 1 74 ? 3.879 1.198 7.453 1.00 97.62 74 ALA A O 1
ATOM 581 N N . ALA A 1 75 ? 5.127 -0.233 8.650 1.00 96.88 75 ALA A N 1
ATOM 582 C CA . ALA A 1 75 ? 6.235 -0.235 7.709 1.00 96.88 75 ALA A CA 1
ATOM 583 C C . ALA A 1 75 ? 6.855 -1.623 7.568 1.00 96.88 75 ALA A C 1
ATOM 585 O O . ALA A 1 75 ? 6.841 -2.398 8.522 1.00 96.88 75 ALA A O 1
ATOM 586 N N . VAL A 1 76 ? 7.392 -1.901 6.382 1.00 96.88 76 VAL A N 1
ATOM 587 C CA . VAL A 1 76 ? 8.187 -3.097 6.080 1.00 96.88 76 VAL A CA 1
ATOM 588 C C . VAL A 1 76 ? 9.533 -2.706 5.460 1.00 96.88 76 VAL A C 1
ATOM 590 O O . VAL A 1 76 ? 9.605 -1.665 4.795 1.00 96.88 76 VAL A O 1
ATOM 593 N N . PRO A 1 77 ? 10.598 -3.503 5.645 1.00 94.38 77 PRO A N 1
ATOM 594 C CA . PRO A 1 77 ? 11.844 -3.311 4.911 1.00 94.38 77 PRO A CA 1
ATOM 595 C C . PRO A 1 77 ? 11.621 -3.515 3.405 1.00 94.38 77 PRO A C 1
ATOM 597 O O . PRO A 1 77 ? 10.817 -4.352 2.999 1.00 94.38 77 PRO A O 1
ATOM 600 N N . ASP A 1 78 ? 12.331 -2.739 2.583 1.00 88.19 78 ASP A N 1
ATOM 601 C CA . ASP A 1 78 ? 12.235 -2.746 1.113 1.00 88.19 78 ASP A CA 1
ATOM 602 C C . ASP A 1 78 ? 13.377 -3.487 0.411 1.00 88.19 78 ASP A C 1
ATOM 604 O O . ASP A 1 78 ? 13.480 -3.454 -0.813 1.00 88.19 78 ASP A O 1
ATOM 608 N N . GLY A 1 79 ? 14.231 -4.167 1.182 1.00 87.12 79 GLY A N 1
ATOM 609 C CA . GLY A 1 79 ? 15.364 -4.933 0.661 1.00 87.12 79 GLY A CA 1
ATOM 610 C C . GLY A 1 79 ? 16.490 -4.073 0.083 1.00 87.12 79 GLY A C 1
ATOM 611 O O . GLY A 1 79 ? 17.467 -4.623 -0.420 1.00 87.12 79 GLY A O 1
ATOM 612 N N . LEU A 1 80 ? 16.381 -2.743 0.160 1.00 86.56 80 LEU A N 1
ATOM 613 C CA . LEU A 1 80 ? 17.398 -1.827 -0.333 1.00 86.56 80 LEU A CA 1
ATOM 614 C C . LEU A 1 80 ? 18.414 -1.474 0.761 1.00 86.56 80 LEU A C 1
ATOM 616 O O . LEU A 1 80 ? 18.064 -1.411 1.946 1.00 86.56 80 LEU A O 1
ATOM 620 N N . PRO A 1 81 ? 19.676 -1.193 0.383 1.00 83.50 81 PRO A N 1
ATOM 621 C CA . PRO A 1 81 ? 20.643 -0.614 1.301 1.00 83.50 81 PRO A CA 1
ATOM 622 C C . PRO A 1 81 ? 20.098 0.679 1.923 1.00 83.50 81 PRO A C 1
ATOM 624 O O . PRO A 1 81 ? 19.342 1.411 1.273 1.00 83.50 81 PRO A O 1
ATOM 627 N N . PRO A 1 82 ? 20.495 1.013 3.164 1.00 78.25 82 PRO A N 1
ATOM 628 C CA . PRO A 1 82 ? 20.188 2.314 3.734 1.00 78.25 82 PRO A CA 1
ATOM 629 C C . PRO A 1 82 ? 20.653 3.426 2.788 1.00 78.25 82 PRO A C 1
ATOM 631 O O . PRO A 1 82 ? 21.831 3.516 2.458 1.00 78.25 82 PRO A O 1
ATOM 634 N N . SER A 1 83 ? 19.713 4.264 2.359 1.00 73.94 83 SER A N 1
ATOM 635 C CA . SER A 1 83 ? 19.989 5.473 1.587 1.00 73.94 83 SER A CA 1
ATOM 636 C C . SER A 1 83 ? 19.581 6.699 2.393 1.00 73.94 83 SER A C 1
ATOM 638 O O . SER A 1 83 ? 18.637 6.637 3.192 1.00 73.94 83 SER A O 1
ATOM 640 N N . GLU A 1 84 ? 20.267 7.815 2.154 1.00 70.44 84 GLU A N 1
ATOM 641 C CA . GLU A 1 84 ? 19.930 9.114 2.729 1.00 70.44 84 GLU A CA 1
ATOM 642 C C . GLU A 1 84 ? 18.463 9.464 2.455 1.00 70.44 84 GLU A C 1
ATOM 644 O O . GLU A 1 84 ? 17.949 9.278 1.347 1.00 70.44 84 GLU A O 1
ATOM 649 N N . ALA A 1 85 ? 17.773 9.996 3.466 1.00 63.81 85 ALA A N 1
ATOM 650 C CA . ALA A 1 85 ? 16.328 10.241 3.410 1.00 63.81 85 ALA A CA 1
ATOM 651 C C . ALA A 1 85 ? 15.907 11.273 2.339 1.00 63.81 85 ALA A C 1
ATOM 653 O O . ALA A 1 85 ? 14.728 11.329 1.977 1.00 63.81 85 ALA A O 1
ATOM 654 N N . ASP A 1 86 ? 16.853 12.076 1.843 1.00 65.44 86 ASP A N 1
ATOM 655 C CA . ASP A 1 86 ? 16.627 13.096 0.810 1.00 65.44 86 ASP A CA 1
ATOM 656 C C . ASP A 1 86 ? 17.006 12.634 -0.604 1.00 65.44 86 ASP A C 1
ATOM 658 O O . ASP A 1 86 ? 16.785 13.371 -1.564 1.00 65.44 86 ASP A O 1
ATOM 662 N N . SER A 1 87 ? 17.546 11.421 -0.754 1.00 69.81 87 SER A N 1
ATOM 663 C CA . SER A 1 87 ? 17.873 10.874 -2.073 1.00 69.81 87 SER A CA 1
ATOM 664 C C . SER A 1 87 ? 16.609 10.637 -2.906 1.00 69.81 87 SER A C 1
ATOM 666 O O . SER A 1 87 ? 15.566 10.211 -2.398 1.00 69.81 87 SER A O 1
ATOM 668 N N . SER A 1 88 ? 16.686 10.914 -4.211 1.00 70.56 88 SER A N 1
ATOM 669 C CA . SER A 1 88 ? 15.669 10.430 -5.144 1.00 70.56 88 SER A CA 1
ATOM 670 C C . SER A 1 88 ? 15.687 8.908 -5.123 1.00 70.56 88 SER A C 1
ATOM 672 O O . SER A 1 88 ? 16.756 8.312 -5.252 1.00 70.56 88 SER A O 1
ATOM 674 N N . GLN A 1 89 ? 14.522 8.279 -4.982 1.00 72.62 89 GLN A N 1
ATOM 675 C CA . GLN A 1 89 ? 14.460 6.828 -5.072 1.00 72.62 89 GLN A CA 1
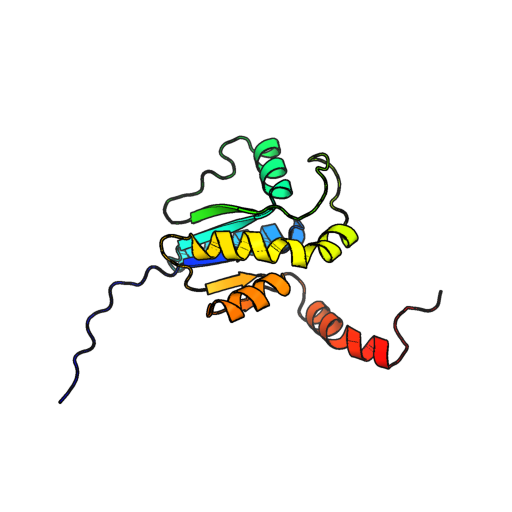ATOM 676 C C . GLN A 1 89 ? 14.784 6.382 -6.497 1.00 72.62 89 GLN A C 1
ATOM 678 O O . GLN A 1 89 ? 14.175 6.858 -7.457 1.00 72.62 89 GLN A O 1
ATOM 683 N N . ASP A 1 90 ? 15.736 5.463 -6.613 1.00 83.62 90 ASP A N 1
ATOM 684 C CA . ASP A 1 90 ? 16.042 4.788 -7.864 1.00 83.62 90 ASP A CA 1
ATOM 685 C C . ASP A 1 90 ? 14.885 3.845 -8.212 1.00 83.62 90 ASP A C 1
ATOM 687 O O . ASP A 1 90 ? 14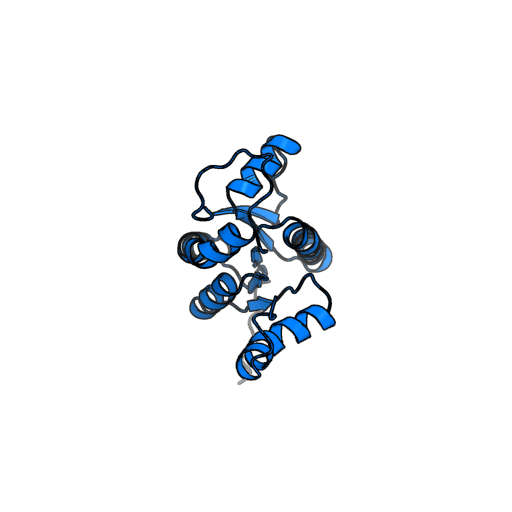.651 2.833 -7.549 1.00 83.62 90 ASP A O 1
ATOM 691 N N . MET A 1 91 ? 14.141 4.201 -9.258 1.00 83.88 91 MET A N 1
ATOM 692 C CA . MET A 1 91 ? 12.995 3.424 -9.724 1.00 83.88 91 MET A CA 1
ATOM 693 C C . MET A 1 91 ? 13.391 2.017 -10.179 1.00 83.88 91 MET A C 1
ATOM 695 O O . MET A 1 91 ? 12.618 1.085 -9.966 1.00 83.88 91 MET A O 1
ATOM 699 N N . GLY A 1 92 ? 14.577 1.848 -10.772 1.00 85.06 92 GLY A N 1
ATOM 700 C CA . GLY A 1 92 ? 15.079 0.540 -11.190 1.00 85.06 92 GLY A CA 1
ATOM 701 C C . GLY A 1 92 ? 15.364 -0.354 -9.988 1.00 85.06 92 GLY A C 1
ATOM 702 O O . GLY A 1 92 ? 14.941 -1.509 -9.968 1.00 85.06 92 GLY A O 1
ATOM 703 N N . ALA A 1 93 ? 15.993 0.206 -8.952 1.00 86.88 93 ALA A N 1
ATOM 704 C CA . ALA A 1 93 ? 16.245 -0.502 -7.701 1.00 86.88 93 ALA A CA 1
ATOM 705 C C . ALA A 1 93 ? 14.945 -0.859 -6.956 1.00 86.88 93 ALA A C 1
ATOM 707 O O . ALA A 1 93 ? 14.801 -1.969 -6.459 1.00 86.88 93 ALA A O 1
ATOM 708 N N . LEU A 1 94 ? 13.960 0.047 -6.914 1.00 88.31 94 LEU A N 1
ATOM 709 C CA . LEU A 1 94 ? 12.659 -0.248 -6.301 1.00 88.31 94 LEU A CA 1
ATOM 710 C C . LEU A 1 94 ? 11.901 -1.359 -7.033 1.00 88.31 94 LEU A C 1
ATOM 712 O O . LEU A 1 94 ? 11.234 -2.167 -6.391 1.00 88.31 94 LEU A O 1
ATOM 716 N N . LEU A 1 95 ? 11.971 -1.386 -8.367 1.00 88.19 95 LEU A N 1
ATOM 717 C CA . LEU A 1 95 ? 11.353 -2.440 -9.170 1.00 88.19 95 LEU A CA 1
ATOM 718 C C . LEU A 1 95 ? 12.025 -3.792 -8.910 1.00 88.19 95 LEU A C 1
ATOM 720 O O . LEU A 1 95 ? 11.325 -4.790 -8.732 1.00 88.19 95 LEU A O 1
ATOM 724 N N . SER A 1 96 ? 13.359 -3.820 -8.831 1.00 87.94 96 SER A N 1
ATOM 725 C CA . SER A 1 96 ? 14.117 -5.057 -8.623 1.00 87.94 96 SER A CA 1
ATOM 726 C C . SER A 1 96 ? 13.972 -5.646 -7.217 1.00 87.94 96 SER A C 1
ATOM 728 O O . SER A 1 96 ? 14.192 -6.843 -7.051 1.00 87.94 96 SER A O 1
ATOM 730 N N . THR A 1 97 ? 13.553 -4.862 -6.214 1.00 90.56 97 THR A N 1
ATOM 731 C CA . THR A 1 97 ? 13.333 -5.357 -4.842 1.00 90.56 97 THR A CA 1
ATOM 732 C C . THR A 1 97 ? 11.873 -5.622 -4.476 1.00 90.56 97 THR A C 1
ATOM 734 O O . THR A 1 97 ? 11.575 -5.931 -3.321 1.00 90.56 97 THR A O 1
ATOM 737 N N . THR A 1 98 ? 10.944 -5.573 -5.434 1.00 90.00 98 THR A N 1
ATOM 738 C CA . THR A 1 98 ? 9.514 -5.840 -5.178 1.00 90.00 98 THR A CA 1
ATOM 739 C C . THR A 1 98 ? 9.252 -7.215 -4.547 1.00 90.00 98 THR A C 1
ATOM 741 O O . THR A 1 98 ? 8.409 -7.326 -3.656 1.00 90.00 98 THR A O 1
ATOM 744 N N . GLU A 1 99 ? 10.026 -8.241 -4.908 1.00 91.44 99 GLU A N 1
ATOM 745 C CA . GLU A 1 99 ? 9.966 -9.578 -4.293 1.00 91.44 99 GLU A CA 1
ATOM 746 C C . GLU A 1 99 ? 10.401 -9.587 -2.825 1.00 91.44 99 GLU A C 1
ATOM 748 O O . GLU A 1 99 ? 9.812 -10.289 -2.000 1.00 91.44 99 GLU A O 1
ATOM 753 N N . ALA A 1 100 ? 11.384 -8.759 -2.461 1.00 92.88 100 ALA A N 1
ATOM 754 C CA . ALA A 1 100 ? 11.873 -8.658 -1.087 1.00 92.88 100 ALA A CA 1
ATOM 755 C C . ALA A 1 100 ? 10.810 -8.095 -0.122 1.00 92.88 100 ALA A C 1
ATOM 757 O O . ALA A 1 100 ? 10.910 -8.293 1.090 1.00 92.88 100 ALA A O 1
ATOM 758 N N . LEU A 1 101 ? 9.762 -7.444 -0.647 1.00 93.81 101 LEU A N 1
ATOM 759 C CA . LEU A 1 101 ? 8.621 -6.956 0.135 1.00 93.81 101 LEU A CA 1
ATOM 760 C C . LEU A 1 101 ? 7.706 -8.090 0.616 1.00 93.81 101 LEU A C 1
ATOM 762 O O . LEU A 1 101 ? 6.982 -7.908 1.597 1.00 93.81 101 LEU A O 1
ATOM 766 N N . VAL A 1 102 ? 7.717 -9.251 -0.048 1.00 94.88 102 VAL A N 1
ATOM 767 C CA . VAL A 1 102 ? 6.745 -10.331 0.180 1.00 94.88 102 VAL A CA 1
ATOM 768 C C . VAL A 1 102 ? 6.849 -10.943 1.582 1.00 94.88 102 VAL A C 1
ATOM 770 O O . VAL A 1 102 ? 5.831 -10.949 2.287 1.00 94.88 102 VAL A O 1
ATOM 773 N N . PRO A 1 103 ? 8.021 -11.421 2.053 1.00 96.69 103 PRO A N 1
ATOM 774 C CA . PRO A 1 103 ? 8.124 -12.008 3.389 1.00 96.69 103 PRO A CA 1
ATOM 775 C C . PRO A 1 103 ? 7.701 -11.062 4.529 1.00 96.69 103 PRO A C 1
ATOM 777 O O . PRO A 1 103 ? 6.870 -11.468 5.353 1.00 96.69 103 PRO A O 1
ATOM 780 N N . PRO A 1 104 ? 8.191 -9.805 4.604 1.00 97.31 104 PRO A N 1
ATOM 781 C CA . PRO A 1 104 ? 7.792 -8.910 5.682 1.00 97.31 104 PRO A CA 1
ATOM 782 C C . PRO A 1 104 ? 6.329 -8.469 5.556 1.00 97.31 104 PRO A C 1
ATOM 784 O O . PRO A 1 104 ? 5.654 -8.332 6.576 1.00 97.31 104 PRO A O 1
ATOM 787 N N . PHE A 1 105 ? 5.797 -8.314 4.337 1.00 97.69 105 PHE A N 1
ATOM 788 C CA . PHE A 1 105 ? 4.375 -8.043 4.129 1.00 97.69 105 PHE A CA 1
ATOM 789 C C . PHE A 1 105 ? 3.489 -9.177 4.655 1.00 97.69 105 PHE A C 1
ATOM 791 O O . PHE A 1 105 ? 2.564 -8.923 5.429 1.00 97.69 105 PHE A O 1
ATOM 798 N N . ARG A 1 106 ? 3.789 -10.431 4.295 1.00 97.62 106 ARG A N 1
ATOM 799 C CA . ARG A 1 106 ? 3.041 -11.611 4.758 1.00 97.62 106 ARG A CA 1
ATOM 800 C C . ARG A 1 106 ? 3.056 -11.716 6.282 1.00 97.62 106 ARG A C 1
ATOM 802 O O . ARG A 1 106 ? 2.009 -11.964 6.885 1.00 97.62 106 ARG A O 1
ATOM 809 N N . SER A 1 107 ? 4.220 -11.499 6.896 1.00 98.00 107 SER A N 1
ATOM 810 C CA . SER A 1 107 ? 4.372 -11.480 8.356 1.00 98.00 107 SER A CA 1
ATOM 811 C C . SER A 1 107 ? 3.504 -10.391 8.996 1.00 98.00 107 SER A C 1
ATOM 813 O O . SER A 1 107 ? 2.700 -10.676 9.886 1.00 98.00 107 SER A O 1
ATOM 815 N N . LEU A 1 108 ? 3.576 -9.164 8.465 1.00 98.19 108 LEU A N 1
ATOM 816 C CA . LEU A 1 108 ? 2.780 -8.033 8.931 1.00 98.19 108 LEU A CA 1
ATOM 817 C C . LEU A 1 108 ? 1.283 -8.326 8.857 1.00 98.19 108 LEU A C 1
ATOM 819 O O . LEU A 1 108 ? 0.591 -8.115 9.847 1.00 98.19 108 LEU A O 1
ATOM 823 N N . VAL A 1 109 ? 0.789 -8.814 7.713 1.00 97.69 109 VAL A N 1
ATOM 824 C CA . VAL A 1 109 ? -0.643 -9.066 7.487 1.00 97.69 109 VAL A CA 1
ATOM 825 C C . VAL A 1 109 ? -1.168 -10.190 8.376 1.00 97.69 109 VAL A C 1
ATOM 827 O O . VAL A 1 109 ? -2.255 -10.058 8.940 1.00 97.69 109 VAL A O 1
ATOM 830 N N . SER A 1 110 ? -0.386 -11.256 8.558 1.00 97.00 110 SER A N 1
ATOM 831 C CA . SER A 1 110 ? -0.760 -12.393 9.414 1.00 97.00 110 SER A CA 1
ATOM 832 C C . SER A 1 110 ? -0.846 -12.010 10.896 1.00 97.00 110 SER A C 1
ATOM 834 O O . SER A 1 110 ? -1.630 -12.594 11.638 1.00 97.00 110 SER A O 1
ATOM 836 N N . GLY A 1 111 ? -0.074 -11.008 11.328 1.00 96.50 111 GLY A N 1
ATOM 837 C CA . GLY A 1 111 ? -0.096 -10.487 12.697 1.00 96.50 111 GLY A CA 1
ATOM 838 C C . GLY A 1 111 ? -1.174 -9.430 12.974 1.00 96.50 111 GLY A C 1
ATOM 839 O O . GLY A 1 111 ? -1.242 -8.906 14.088 1.00 96.50 111 GLY A O 1
ATOM 840 N N . LEU A 1 112 ? -2.003 -9.054 11.991 1.00 95.75 112 LEU A N 1
ATOM 841 C CA . LEU A 1 112 ? -2.976 -7.977 12.176 1.00 95.75 112 LEU A CA 1
ATOM 842 C C . LEU A 1 112 ? -4.164 -8.415 13.034 1.00 95.75 112 LEU A C 1
ATOM 844 O O . LEU A 1 112 ? -4.864 -9.375 12.731 1.00 95.75 112 LEU A O 1
ATOM 848 N N . LEU A 1 113 ? -4.474 -7.593 14.038 1.00 92.50 113 LEU A N 1
ATOM 849 C CA . LEU A 1 113 ? -5.727 -7.661 14.786 1.00 92.50 113 LEU A CA 1
ATOM 850 C C . LEU A 1 113 ? -6.518 -6.344 14.629 1.00 92.50 113 LEU A C 1
ATOM 852 O O . LEU A 1 113 ? -5.967 -5.261 14.895 1.00 92.50 113 LEU A O 1
ATOM 856 N N . PRO A 1 114 ? -7.788 -6.391 14.169 1.00 92.62 114 PRO A N 1
ATOM 857 C CA . PRO A 1 114 ? -8.462 -7.559 13.579 1.00 92.62 114 PRO A CA 1
ATOM 858 C C . PRO A 1 114 ? -7.787 -8.013 12.264 1.00 92.62 114 PRO A C 1
ATOM 860 O O . PRO A 1 114 ? -7.046 -7.210 11.679 1.00 92.62 114 PRO A O 1
ATOM 863 N N . PRO A 1 115 ? -8.052 -9.246 11.788 1.00 95.44 115 PRO A N 1
ATOM 864 C CA . PRO A 1 115 ? -7.541 -9.735 10.507 1.00 95.44 115 PRO A CA 1
ATOM 865 C C . PRO A 1 115 ? -7.880 -8.796 9.348 1.00 95.44 115 PRO A C 1
ATOM 867 O O . PRO A 1 115 ? -8.854 -8.042 9.410 1.00 95.44 115 PRO A O 1
ATOM 870 N N . ALA A 1 116 ? -7.060 -8.807 8.298 1.00 97.06 116 ALA A N 1
ATOM 871 C CA . ALA A 1 116 ? -7.369 -8.080 7.072 1.00 97.06 116 ALA A CA 1
ATOM 872 C C . ALA A 1 116 ? -8.578 -8.716 6.369 1.00 97.06 116 ALA A C 1
ATOM 874 O O . ALA A 1 116 ? -8.656 -9.934 6.255 1.00 97.06 116 ALA A O 1
ATOM 875 N N . SER A 1 117 ? -9.499 -7.891 5.869 1.00 96.38 117 SER A N 1
ATOM 876 C CA . SER A 1 117 ? -10.618 -8.338 5.029 1.00 96.38 117 SER A CA 1
ATOM 877 C C . SER A 1 117 ? -10.342 -8.153 3.537 1.00 96.38 117 SER A C 1
ATOM 879 O O . SER A 1 117 ? -11.012 -8.762 2.710 1.00 96.38 117 SER A O 1
ATOM 881 N N . CYS A 1 118 ? -9.410 -7.267 3.176 1.00 97.56 118 CYS A N 1
ATOM 882 C CA . CYS A 1 118 ? -8.950 -7.084 1.802 1.00 97.56 118 CYS A CA 1
ATOM 883 C C . CYS A 1 118 ? -7.590 -6.379 1.748 1.00 97.56 118 CYS A C 1
ATOM 885 O O . CYS A 1 118 ? -7.185 -5.691 2.694 1.00 97.56 118 CYS A O 1
ATOM 887 N N . VAL A 1 119 ? -6.919 -6.517 0.605 1.00 98.56 119 VAL A N 1
ATOM 888 C CA 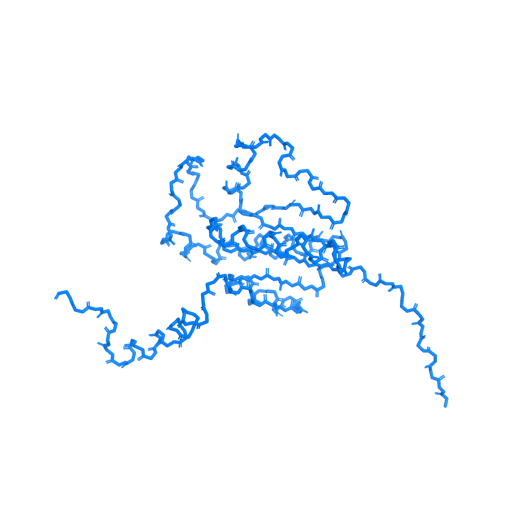. VAL A 1 119 ? -5.683 -5.803 0.276 1.00 98.56 119 VAL A CA 1
ATOM 889 C C . VAL A 1 119 ? -5.905 -4.930 -0.954 1.00 98.56 119 VAL A C 1
ATOM 891 O O . VAL A 1 119 ? -6.485 -5.3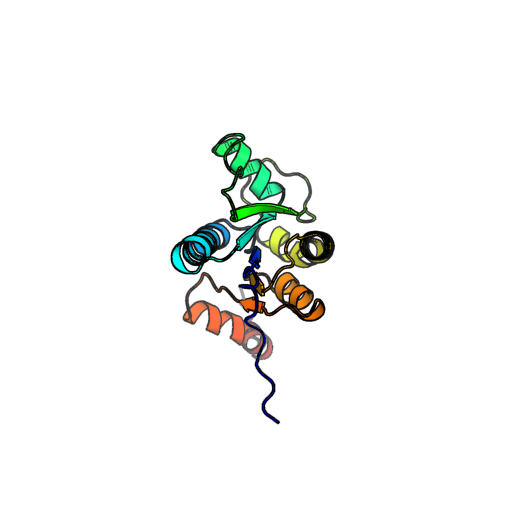69 -1.948 1.00 98.56 119 VAL A O 1
ATOM 894 N N . ILE A 1 120 ? -5.445 -3.684 -0.876 1.00 98.56 120 ILE A N 1
ATOM 895 C CA . ILE A 1 120 ? -5.496 -2.697 -1.953 1.00 98.56 120 ILE A CA 1
ATOM 896 C C . ILE A 1 120 ? -4.059 -2.285 -2.275 1.00 98.56 120 ILE A C 1
ATOM 898 O O . ILE A 1 120 ? -3.346 -1.756 -1.417 1.00 98.56 120 ILE A O 1
ATOM 902 N N . SER A 1 121 ? -3.615 -2.554 -3.500 1.00 97.88 121 SER A N 1
ATOM 903 C CA . SER A 1 121 ? -2.221 -2.351 -3.903 1.00 97.88 121 SER A CA 1
ATOM 904 C C . SER A 1 121 ? -2.096 -2.170 -5.416 1.00 97.88 121 SER A C 1
ATOM 906 O O . SER A 1 121 ? -2.961 -2.585 -6.179 1.00 97.88 121 SER A O 1
ATOM 908 N N . ASP A 1 122 ? -1.015 -1.542 -5.851 1.00 95.12 122 ASP A N 1
ATOM 909 C CA . ASP A 1 122 ? -0.521 -1.504 -7.231 1.00 95.12 122 ASP A CA 1
ATOM 910 C C . ASP A 1 122 ? 0.849 -2.192 -7.370 1.00 95.12 122 ASP A C 1
ATOM 912 O O . ASP A 1 122 ? 1.526 -2.036 -8.382 1.00 95.12 122 ASP A O 1
ATOM 916 N N . VAL A 1 123 ? 1.242 -2.983 -6.367 1.00 94.81 123 VAL A N 1
ATOM 917 C CA . VAL A 1 123 ? 2.439 -3.828 -6.379 1.00 94.81 123 VAL A CA 1
ATOM 918 C C . VAL A 1 123 ? 2.011 -5.267 -6.650 1.00 94.81 123 VAL A C 1
ATOM 920 O O . VAL A 1 123 ? 1.318 -5.891 -5.845 1.00 94.81 123 VAL A O 1
ATOM 923 N N . GLU A 1 124 ? 2.425 -5.810 -7.789 1.00 93.44 124 GLU A N 1
ATOM 924 C CA . GLU A 1 124 ? 1.987 -7.122 -8.271 1.00 93.44 124 GLU A CA 1
ATOM 925 C C . GLU A 1 124 ? 2.310 -8.262 -7.288 1.00 93.44 124 GLU A C 1
ATOM 927 O O . GLU A 1 124 ? 1.414 -9.023 -6.916 1.00 93.44 124 GLU A O 1
ATOM 932 N N . HIS A 1 125 ? 3.541 -8.328 -6.767 1.00 95.44 125 HIS A N 1
ATOM 933 C CA . HIS A 1 125 ? 3.940 -9.347 -5.787 1.00 95.44 125 HIS A CA 1
ATOM 934 C C . HIS A 1 125 ? 3.127 -9.296 -4.491 1.00 95.44 125 HIS A C 1
ATOM 936 O O . HIS A 1 125 ? 2.818 -10.339 -3.911 1.00 95.44 125 HIS A O 1
ATOM 942 N N . VAL A 1 126 ? 2.718 -8.100 -4.055 1.00 96.62 126 VAL A N 1
ATOM 943 C CA . VAL A 1 126 ? 1.825 -7.934 -2.898 1.00 96.62 126 VAL A CA 1
ATOM 944 C C . VAL A 1 126 ? 0.445 -8.511 -3.206 1.00 96.62 126 VAL A C 1
ATOM 946 O O . VAL A 1 126 ? -0.117 -9.224 -2.371 1.00 96.62 126 VAL A O 1
ATOM 949 N N . LEU A 1 127 ? -0.099 -8.247 -4.398 1.00 97.19 127 LEU A N 1
ATOM 950 C CA . LEU A 1 127 ? -1.399 -8.775 -4.822 1.00 97.19 127 LEU A CA 1
ATOM 951 C C . LEU A 1 127 ? -1.377 -10.305 -4.951 1.00 97.19 127 LEU A C 1
ATOM 953 O O . LEU A 1 127 ? -2.303 -10.954 -4.467 1.00 97.19 127 LEU A O 1
ATOM 957 N N . TYR A 1 128 ? -0.336 -10.897 -5.545 1.00 97.00 128 TYR A N 1
ATOM 958 C CA . TYR A 1 128 ? -0.213 -12.358 -5.629 1.00 97.00 128 TYR A CA 1
ATOM 959 C C . TYR A 1 128 ? -0.103 -13.001 -4.250 1.00 97.00 128 TYR A C 1
ATOM 961 O O . TYR A 1 128 ? -0.902 -13.878 -3.926 1.00 97.00 128 TYR A O 1
ATOM 969 N N . THR A 1 129 ? 0.790 -12.494 -3.397 1.00 97.00 129 THR A N 1
ATOM 970 C CA . THR A 1 129 ? 0.944 -12.997 -2.022 1.00 97.00 129 THR A CA 1
ATOM 971 C C . THR A 1 129 ? -0.371 -12.903 -1.249 1.00 97.00 129 THR A C 1
ATOM 973 O O . THR A 1 129 ? -0.756 -13.828 -0.542 1.00 97.00 129 THR A O 1
ATOM 976 N N . SER A 1 130 ? -1.104 -11.799 -1.400 1.00 97.69 130 SER A N 1
ATOM 977 C CA . SER A 1 130 ? -2.399 -11.608 -0.739 1.00 97.69 130 SER A CA 1
ATOM 978 C C . SER A 1 130 ? -3.447 -12.621 -1.213 1.00 97.69 130 SER A C 1
ATOM 980 O O . SER A 1 130 ? -4.190 -13.155 -0.388 1.00 97.69 130 SER A O 1
ATOM 982 N N . LYS A 1 131 ? -3.474 -12.950 -2.513 1.00 97.56 131 LYS A N 1
ATOM 983 C CA . LYS A 1 131 ? -4.336 -14.014 -3.053 1.00 97.56 131 LYS A CA 1
ATOM 984 C C . LYS A 1 131 ? -3.973 -15.385 -2.484 1.00 97.56 131 LYS A C 1
ATOM 986 O O . LYS A 1 131 ? -4.872 -16.121 -2.093 1.00 97.56 131 LYS A O 1
ATOM 991 N N . GLU A 1 132 ? -2.685 -15.712 -2.379 1.00 97.56 132 GLU A N 1
ATOM 992 C CA . GLU A 1 132 ? -2.220 -16.959 -1.746 1.00 97.56 132 GLU A CA 1
ATOM 993 C C . GLU A 1 132 ? -2.594 -17.043 -0.261 1.00 97.56 132 GLU A C 1
ATOM 995 O O . GLU A 1 132 ? -2.798 -18.130 0.275 1.00 97.56 132 GLU A O 1
ATOM 1000 N N . MET A 1 133 ? -2.702 -15.896 0.413 1.00 96.69 133 MET A N 1
ATOM 1001 C CA . MET A 1 133 ? -3.195 -15.794 1.789 1.00 96.69 133 MET A CA 1
ATOM 1002 C C . MET A 1 133 ? -4.730 -15.876 1.893 1.00 96.69 133 MET A C 1
ATOM 1004 O O . MET A 1 133 ? -5.266 -15.768 2.993 1.00 96.69 133 MET A O 1
ATOM 1008 N N . GLY A 1 134 ? -5.447 -16.047 0.776 1.00 96.94 134 GLY A N 1
ATOM 1009 C CA . GLY A 1 134 ? -6.911 -16.110 0.736 1.00 96.94 134 GLY A CA 1
ATOM 1010 C C . GLY A 1 134 ? -7.604 -14.751 0.877 1.00 96.94 134 GLY A C 1
ATOM 1011 O O . GLY A 1 134 ? -8.804 -14.704 1.147 1.00 96.94 134 GLY A O 1
ATOM 1012 N N . LEU A 1 135 ? -6.879 -13.639 0.712 1.00 97.31 135 LEU A N 1
ATOM 1013 C CA . LEU A 1 135 ? -7.430 -12.294 0.864 1.00 97.31 135 LEU A CA 1
ATOM 1014 C C . LEU A 1 135 ? -7.981 -11.758 -0.466 1.00 97.31 135 LEU A C 1
ATOM 1016 O O . LEU A 1 135 ? -7.285 -11.790 -1.487 1.00 97.31 135 LEU A O 1
ATOM 1020 N N . PRO A 1 136 ? -9.192 -11.171 -0.468 1.00 97.38 136 PRO A N 1
ATOM 1021 C CA . PRO A 1 136 ? -9.673 -10.379 -1.591 1.00 97.38 136 PRO A CA 1
ATOM 1022 C C . PRO A 1 136 ? -8.704 -9.241 -1.925 1.00 97.38 136 PRO A C 1
ATOM 1024 O O . PRO A 1 136 ? -8.284 -8.484 -1.045 1.00 97.38 136 PRO A O 1
ATOM 1027 N N . CYS A 1 137 ? -8.374 -9.107 -3.208 1.00 97.12 137 CYS A N 1
ATOM 1028 C CA . CYS A 1 137 ? -7.397 -8.143 -3.702 1.00 97.12 137 CYS A CA 1
ATOM 1029 C C . CYS A 1 137 ? -8.042 -7.152 -4.666 1.00 97.12 137 CYS A C 1
ATOM 1031 O O . CYS A 1 137 ? -8.782 -7.552 -5.566 1.00 97.12 137 CYS A O 1
ATOM 1033 N N . VAL A 1 138 ? -7.716 -5.872 -4.509 1.00 96.81 138 VAL A N 1
ATOM 1034 C CA . VAL A 1 138 ? -8.141 -4.799 -5.410 1.00 96.81 138 VAL A CA 1
ATOM 1035 C C . VAL A 1 138 ? -6.906 -4.068 -5.915 1.00 96.81 138 VAL A C 1
ATOM 1037 O O . VAL A 1 138 ? -6.130 -3.522 -5.130 1.00 96.81 138 VAL A O 1
ATOM 1040 N N . THR A 1 139 ? -6.740 -4.029 -7.233 1.00 95.75 139 THR A N 1
ATOM 1041 C CA . THR A 1 139 ? -5.677 -3.238 -7.851 1.00 95.75 139 THR A CA 1
ATOM 1042 C C . THR A 1 139 ? -6.063 -1.762 -7.847 1.00 95.75 139 THR A C 1
ATOM 1044 O O . THR A 1 139 ? -7.137 -1.409 -8.335 1.00 95.75 139 THR A O 1
ATOM 1047 N N . PHE A 1 140 ? -5.195 -0.887 -7.334 1.00 95.50 140 PHE A N 1
ATOM 1048 C CA . PHE A 1 140 ? -5.407 0.564 -7.376 1.00 95.50 140 PHE A CA 1
ATOM 1049 C C . PHE A 1 140 ? -4.428 1.243 -8.336 1.00 95.50 140 PHE A C 1
ATOM 1051 O O . PHE A 1 140 ? -3.391 1.755 -7.933 1.00 95.50 140 PHE A O 1
ATOM 1058 N N . TRP A 1 141 ? -4.768 1.250 -9.623 1.00 93.25 141 TRP A N 1
ATOM 1059 C CA . TRP A 1 141 ? -3.950 1.889 -10.650 1.00 93.25 141 TRP A CA 1
ATOM 1060 C C . TRP A 1 141 ? -4.015 3.417 -10.540 1.00 93.25 141 TRP A C 1
ATOM 1062 O O . TRP A 1 141 ? -5.067 4.019 -10.749 1.00 93.25 141 TRP A O 1
ATOM 1072 N N . THR A 1 142 ? -2.887 4.048 -10.215 1.00 90.69 142 THR A N 1
ATOM 1073 C CA . THR A 1 142 ? -2.804 5.499 -9.969 1.00 90.69 142 THR A CA 1
ATOM 1074 C C . THR A 1 142 ? -2.594 6.337 -11.230 1.00 90.69 142 THR A C 1
ATOM 1076 O O . THR A 1 142 ? -2.663 7.565 -11.165 1.00 90.69 142 THR A O 1
ATOM 1079 N N . SER A 1 143 ? -2.357 5.693 -12.375 1.00 89.56 143 SER A N 1
ATOM 1080 C CA . SER A 1 143 ? -2.155 6.353 -13.668 1.00 89.56 143 SER A CA 1
ATOM 1081 C C . SER A 1 143 ? -3.424 6.311 -14.537 1.00 89.56 143 SER A C 1
ATOM 1083 O O . SER A 1 143 ? -4.496 5.895 -14.098 1.00 89.56 143 SER A O 1
ATOM 1085 N N . SER A 1 144 ? -3.338 6.781 -15.782 1.00 92.31 144 SER A N 1
ATOM 1086 C CA . SER A 1 144 ? -4.478 6.825 -16.703 1.00 92.31 144 SER A CA 1
ATOM 1087 C C . SER A 1 144 ? -4.856 5.437 -17.235 1.00 92.31 144 SER A C 1
ATOM 1089 O O . SER A 1 144 ? -4.032 4.520 -17.280 1.00 92.31 144 SER A O 1
ATOM 1091 N N . ALA A 1 145 ? -6.098 5.300 -17.713 1.00 92.56 145 ALA A N 1
ATOM 1092 C CA . ALA A 1 145 ? -6.555 4.094 -18.410 1.00 92.56 145 ALA A CA 1
ATOM 1093 C C . ALA A 1 145 ? -5.724 3.804 -19.674 1.00 92.56 145 ALA A C 1
ATOM 1095 O O . ALA A 1 145 ? -5.468 2.648 -19.997 1.00 92.56 145 ALA A O 1
ATOM 1096 N N . PHE A 1 146 ? -5.244 4.849 -20.358 1.00 93.75 146 PHE A N 1
ATOM 1097 C CA . PHE A 1 146 ? -4.327 4.700 -21.487 1.00 93.75 146 PHE A CA 1
ATOM 1098 C C . PHE A 1 146 ? -2.998 4.071 -21.054 1.00 93.75 146 PHE A C 1
ATOM 1100 O O . PHE A 1 146 ? -2.560 3.099 -21.661 1.00 93.75 146 PHE A O 1
ATOM 1107 N N . ALA A 1 147 ? -2.387 4.582 -19.979 1.00 90.75 147 ALA A N 1
ATOM 1108 C CA . ALA A 1 147 ? -1.143 4.027 -19.451 1.00 90.75 147 ALA A CA 1
ATOM 1109 C C . ALA A 1 147 ? -1.327 2.574 -18.989 1.00 90.75 147 ALA A C 1
ATOM 1111 O O . ALA A 1 147 ? -0.470 1.739 -19.259 1.00 90.75 147 ALA A O 1
ATOM 1112 N N . PHE A 1 148 ? -2.468 2.259 -18.364 1.00 90.81 148 PHE A N 1
ATOM 1113 C CA . PHE A 1 148 ? -2.818 0.883 -18.009 1.00 90.81 148 PHE A CA 1
ATOM 1114 C C . PHE A 1 148 ? -2.829 -0.023 -19.243 1.00 90.81 148 PHE A C 1
ATOM 1116 O O . PHE A 1 148 ? -2.136 -1.037 -19.271 1.00 90.81 148 PHE A O 1
ATOM 1123 N N . MET A 1 149 ? -3.568 0.367 -20.286 1.00 91.69 149 MET A N 1
ATOM 1124 C CA . MET A 1 149 ? -3.652 -0.405 -21.526 1.00 91.69 149 MET A CA 1
ATOM 1125 C C . MET A 1 149 ? -2.289 -0.555 -22.201 1.00 91.69 149 MET A C 1
ATOM 1127 O O . MET A 1 149 ? -1.964 -1.652 -22.642 1.00 91.69 149 MET A O 1
ATOM 1131 N N . ALA A 1 150 ? -1.473 0.501 -22.237 1.00 89.44 150 ALA A N 1
ATOM 1132 C CA . ALA A 1 150 ? -0.118 0.439 -22.778 1.00 89.44 150 ALA A CA 1
ATOM 1133 C C . ALA A 1 150 ? 0.744 -0.592 -22.028 1.00 89.44 150 ALA A C 1
ATOM 1135 O O . ALA A 1 150 ? 1.374 -1.428 -22.671 1.00 89.44 150 ALA A O 1
ATOM 1136 N N . CYS A 1 151 ? 0.697 -0.606 -20.688 1.00 87.06 151 CYS A N 1
ATOM 1137 C CA . CYS A 1 151 ? 1.388 -1.613 -19.879 1.00 87.06 151 CYS A CA 1
ATOM 1138 C C . CYS A 1 151 ? 0.913 -3.041 -20.190 1.00 87.06 151 CYS A C 1
ATOM 1140 O O . CYS A 1 151 ? 1.739 -3.941 -20.315 1.00 87.06 151 CYS A O 1
ATOM 1142 N N . GLN A 1 152 ? -0.393 -3.252 -20.387 1.00 89.94 152 GLN A N 1
ATOM 1143 C CA . GLN A 1 152 ? -0.935 -4.568 -20.761 1.00 89.94 152 GLN A CA 1
ATOM 1144 C C . GLN A 1 152 ? -0.490 -5.031 -22.157 1.00 89.94 152 GLN A C 1
ATOM 1146 O O . GLN A 1 152 ? -0.522 -6.223 -22.450 1.00 89.94 152 GLN A O 1
ATOM 1151 N N . GLN A 1 153 ? -0.069 -4.110 -23.028 1.00 92.44 153 GLN A N 1
ATOM 1152 C CA . GLN A 1 153 ? 0.449 -4.436 -24.357 1.00 92.44 153 GLN A CA 1
ATOM 1153 C C . GLN A 1 153 ? 1.976 -4.584 -24.392 1.00 92.44 153 GLN A C 1
ATOM 1155 O O . GLN A 1 153 ? 2.501 -4.939 -25.444 1.00 92.44 153 GLN A O 1
ATOM 1160 N N . CYS A 1 154 ? 2.699 -4.364 -23.286 1.00 88.75 154 CYS A N 1
ATOM 1161 C CA . CYS A 1 154 ? 4.165 -4.435 -23.276 1.00 88.75 154 CYS A CA 1
ATOM 1162 C C . CYS A 1 154 ? 4.693 -5.765 -23.824 1.00 88.75 154 CYS A C 1
ATOM 1164 O O . CYS A 1 154 ? 5.556 -5.745 -24.698 1.00 88.75 154 CYS A O 1
ATOM 1166 N N . GLN A 1 155 ? 4.137 -6.905 -23.393 1.00 90.69 155 GLN A N 1
ATOM 1167 C CA . GLN A 1 155 ? 4.566 -8.212 -23.903 1.00 90.69 155 GLN A CA 1
ATOM 1168 C C . GLN A 1 155 ? 4.336 -8.329 -25.412 1.00 90.69 155 GLN A C 1
ATOM 1170 O O . GLN A 1 155 ? 5.235 -8.712 -26.146 1.00 90.69 155 GLN A O 1
ATOM 1175 N N . ARG A 1 156 ? 3.175 -7.884 -25.903 1.00 93.62 156 ARG A N 1
ATOM 1176 C CA . ARG A 1 156 ? 2.873 -7.874 -27.338 1.00 93.62 156 ARG A CA 1
ATOM 1177 C C . ARG A 1 156 ? 3.853 -6.998 -28.126 1.00 93.62 156 ARG A C 1
ATOM 1179 O O . ARG A 1 156 ? 4.244 -7.364 -29.229 1.00 93.62 156 ARG A O 1
ATOM 1186 N N . LEU A 1 157 ? 4.252 -5.845 -27.588 1.00 91.94 157 LEU A N 1
ATOM 1187 C CA . LEU A 1 157 ? 5.243 -4.970 -28.226 1.00 91.94 157 LEU A CA 1
ATOM 1188 C C . LEU A 1 157 ? 6.635 -5.622 -28.284 1.00 91.94 157 LEU A C 1
ATOM 1190 O O . LEU A 1 157 ? 7.349 -5.421 -29.268 1.00 91.94 157 LEU A O 1
ATOM 1194 N N . VAL A 1 158 ? 6.999 -6.412 -27.268 1.00 92.81 158 VAL A 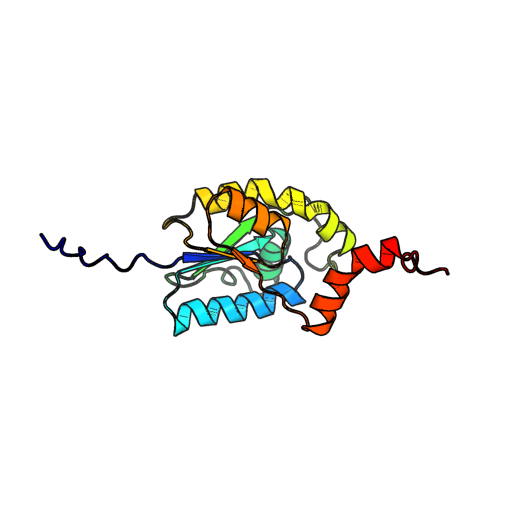N 1
ATOM 1195 C CA . VAL A 1 158 ? 8.215 -7.244 -27.267 1.00 92.81 158 VAL A CA 1
ATOM 1196 C C . VAL A 1 158 ? 8.106 -8.351 -28.315 1.00 92.81 158 VAL A C 1
ATOM 1198 O O . VAL A 1 158 ? 9.005 -8.489 -29.140 1.00 92.81 158 VAL A O 1
ATOM 1201 N N . ASP A 1 159 ? 6.983 -9.070 -28.360 1.00 94.81 159 ASP A N 1
ATOM 1202 C CA . ASP A 1 159 ? 6.746 -10.156 -29.323 1.00 94.81 159 ASP A CA 1
ATOM 1203 C C . ASP A 1 159 ? 6.774 -9.652 -30.778 1.00 94.81 159 ASP A C 1
ATOM 1205 O O . ASP A 1 159 ? 7.206 -10.355 -31.689 1.00 94.81 159 ASP A O 1
ATOM 1209 N N . MET A 1 160 ? 6.347 -8.406 -31.004 1.00 94.38 160 MET A N 1
ATOM 1210 C CA . MET A 1 160 ? 6.412 -7.727 -32.303 1.00 94.38 160 MET A CA 1
ATOM 1211 C C . MET A 1 160 ? 7.809 -7.174 -32.645 1.00 94.38 160 MET A C 1
ATOM 1213 O O . MET A 1 160 ? 7.989 -6.616 -33.728 1.00 94.38 160 MET A O 1
ATOM 1217 N N . GLY A 1 161 ? 8.788 -7.274 -31.741 1.00 92.31 161 GLY A N 1
ATOM 1218 C CA . GLY A 1 161 ? 10.136 -6.730 -31.930 1.00 92.31 161 GLY A CA 1
ATOM 1219 C C . GLY A 1 161 ? 10.202 -5.198 -31.957 1.00 92.31 161 GLY A C 1
ATOM 1220 O O . GLY A 1 161 ? 11.155 -4.638 -32.499 1.00 92.31 161 GLY A O 1
ATOM 1221 N N . ILE A 1 162 ? 9.189 -4.513 -31.411 1.00 91.12 162 ILE A N 1
ATOM 1222 C CA . ILE A 1 162 ? 9.152 -3.043 -31.297 1.00 91.12 162 ILE A CA 1
ATOM 1223 C C . ILE A 1 162 ? 9.974 -2.578 -30.087 1.00 91.12 162 ILE A C 1
ATOM 1225 O O . ILE A 1 162 ? 10.577 -1.507 -30.121 1.00 91.12 162 ILE A O 1
ATOM 1229 N N . VAL A 1 163 ? 9.994 -3.382 -29.020 1.00 89.88 163 VAL A N 1
ATOM 1230 C CA . VAL A 1 163 ? 10.772 -3.146 -27.798 1.00 89.88 163 VAL A CA 1
ATOM 1231 C C . VAL A 1 163 ? 11.888 -4.203 -27.701 1.00 89.88 163 VAL A C 1
ATOM 1233 O O . VAL A 1 163 ? 11.587 -5.384 -27.869 1.00 89.88 163 VAL A O 1
ATOM 1236 N N . PRO A 1 164 ? 13.149 -3.820 -27.402 1.00 86.81 164 PRO A N 1
ATOM 1237 C CA . PRO A 1 164 ? 13.610 -2.459 -27.118 1.00 86.81 164 PRO A CA 1
ATOM 1238 C C . PRO A 1 164 ? 13.634 -1.571 -28.369 1.00 86.81 164 PRO A C 1
ATOM 1240 O O . PRO A 1 164 ? 13.821 -2.050 -29.486 1.00 86.81 164 PRO A O 1
ATOM 1243 N N . LEU A 1 165 ? 13.453 -0.262 -28.166 1.00 84.81 165 LEU A N 1
ATOM 1244 C CA . LEU A 1 165 ? 13.567 0.719 -29.243 1.00 84.81 165 LEU A CA 1
ATOM 1245 C C . LEU A 1 165 ? 14.984 0.660 -29.830 1.00 84.81 165 LEU A C 1
ATOM 1247 O O . LEU A 1 165 ? 15.966 0.633 -29.087 1.00 84.81 165 LEU A O 1
ATOM 1251 N N . LYS A 1 166 ? 15.089 0.641 -31.159 1.00 83.88 166 LYS A N 1
ATOM 1252 C CA . LYS A 1 166 ? 16.379 0.767 -31.844 1.00 83.88 166 LYS A CA 1
ATOM 1253 C C . LYS A 1 166 ? 16.871 2.207 -31.664 1.00 83.88 166 LYS A C 1
ATOM 1255 O O . LYS A 1 166 ? 16.099 3.132 -31.915 1.00 83.88 166 LYS A O 1
ATOM 1260 N N . GLY A 1 167 ? 18.097 2.357 -31.162 1.00 63.31 167 GLY A N 1
ATOM 1261 C CA . GLY A 1 167 ? 18.773 3.650 -30.999 1.00 63.31 167 GLY A CA 1
ATOM 1262 C C . GLY A 1 167 ? 19.201 4.270 -32.318 1.00 63.31 167 GLY A C 1
ATOM 1263 O O . GLY A 1 167 ? 19.316 3.516 -33.312 1.00 63.31 167 GLY A O 1
#

Mean predicted aligned error: 6.63 Å

Sequence (167 aa):
MATVAAAGSVEKRHAVFFPFPAQGHVKPALQLAKLLHRCHGFRVTFVHTEHNRRRLLRSRGPGALDGVPGFRFAAVPDGLPPSEADSSQDMGALLSTTEALVPPFRSLVSGLLPPASCVISDVEHVLYTSKEMGLPCVTFWTSSAFAFMACQQCQRLVDMGIVPLKG

Foldseek 3Di:
DDDDDDPDDPPQAEEEEDEQQDPLTLPVSVVVQVCCCPVVVHQYEYEHAPLSVVLQCVVPNVCSQVADVSYGYYYDHQPDDDDDSPDDDDPVSSLVSLLVRLVRLLVVQVPDVVHHQAYEYQRPSSQVSCVVVVHHYDYDDSDDPVVVVVVVCPVVCVVVVPPPPDD

Organism: Triticum turgidum subsp. durum (NCBI:txid4567)

pLDDT: mean 88.95, std 14.54, range [33.34, 98.69]

Nearest PDB structures (foldseek):
  6lfn-assembly1_B  TM=7.509E-01  e=2.760E-07  Landoltia punctata
  2vg8-assembly1_A  TM=7.393E-01  e=1.349E-06  Arabidopsis thaliana
  6llz-assembly2_B  TM=7.392E-01  e=2.389E-06  Fagopyrum esculentum
  9j9c-assembly7_G  TM=7.504E-01  e=7.357E-05  Nicotiana benthamiana
  5xvr-assembly2_B  TM=5.521E-01  e=1.873E-03  Neisseria meningitidis H44/76

Secondary structure (DSSP, 8-state):
-------------EEEEE--SSHHHHHHHHHHHHH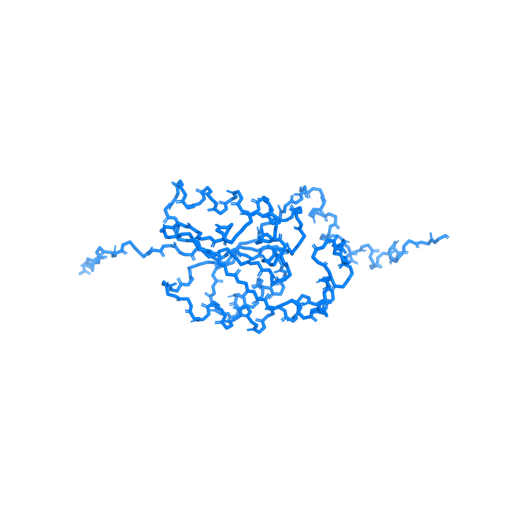HHHHH--EEEEEEEHHHHHHHHHHH-GGGG--BTTEEEEEE--SPPP--TTSPP-HHHHHHTGGGGHHHHHHHHHT-SSPPSEEEES-HHHHHHHHHTT--EEE---S-HHHHHHHHTHHHHHHTT--SPP-

Solvent-accessible surface area (backbone atoms only — not comparable to full-atom values): 9712 Å² total; per-residue (Å²): 133,86,78,78,77,72,83,70,71,83,75,72,45,18,40,35,36,41,45,43,90,48,69,80,36,41,53,58,50,52,52,52,52,50,45,40,31,75,77,66,64,30,27,36,40,42,41,38,35,43,70,57,48,53,35,44,33,72,75,61,36,85,69,63,59,70,54,54,97,55,35,41,58,48,67,33,66,51,74,65,79,94,68,66,73,85,56,81,80,56,65,68,60,56,62,74,24,47,68,53,33,41,66,52,48,54,54,54,53,74,68,38,83,74,57,66,60,28,39,39,26,60,34,67,56,56,47,52,52,36,47,76,71,72,36,52,68,43,79,55,77,78,68,53,72,64,57,52,51,52,60,74,38,46,66,59,37,40,78,70,63,57,46,74,73,84,128